Protein AF-A0A183ELP8-F1 (afdb_monomer_lite)

InterPro domains:
  IPR029063 S-adenosyl-L-methionine-dependent methyltransferase superfamily [G3DSA:3.40.50.150] (1-104)

Radius of gyration: 13.51 Å; chains: 1; bounding box: 37×36×34 Å

Secondary structure (DSSP, 8-state):
-HHHHHHHHHHHHHHHHH-HHHHHHHHHHHTT-EEEEE-SS--HHHHHTTT-SEEEEES--HHHHHHHHHHHHHTT--SEEE-SSS----SS-EEGGGTHHHHTS--

pLDDT: mean 72.74, std 17.65, range [31.89, 91.94]

Foldseek 3Di:
DLVPLLVVLVVVVVVCVPPPVNLVVLQVPAAAAEEEAADARHLVQVSNLVGHQAYEYELYDPSNQVSNVVVCVVVVRDRYHYYNDPPDPDPDYDYPVPVVVVVVVPD

Structure (mmCIF, N/CA/C/O backbone):
data_AF-A0A183ELP8-F1
#
_entry.id   AF-A0A183ELP8-F1
#
loop_
_atom_site.group_PDB
_atom_site.id
_atom_site.type_symbol
_atom_site.label_atom_id
_atom_site.label_alt_id
_atom_site.label_comp_id
_atom_site.label_asym_id
_atom_site.label_entity_id
_atom_site.label_seq_id
_atom_site.pdbx_PDB_ins_code
_atom_site.Cartn_x
_atom_site.Cartn_y
_atom_site.Cartn_z
_atom_site.occupancy
_atom_site.B_iso_or_equiv
_atom_site.auth_seq_id
_atom_site.auth_comp_id
_atom_site.auth_asym_id
_atom_site.auth_atom_id
_atom_site.pdbx_PDB_model_num
ATOM 1 N N . MET A 1 1 ? 23.780 -0.727 -4.697 1.00 44.59 1 MET A N 1
ATOM 2 C CA . MET A 1 1 ? 22.861 0.313 -4.171 1.00 44.59 1 MET A CA 1
ATOM 3 C C . MET A 1 1 ? 21.397 -0.140 -4.030 1.00 44.59 1 MET A C 1
ATOM 5 O O . MET A 1 1 ? 20.730 0.395 -3.161 1.00 44.59 1 MET A O 1
ATOM 9 N N . HIS A 1 2 ? 20.895 -1.140 -4.779 1.00 40.75 2 HIS A N 1
ATOM 10 C CA .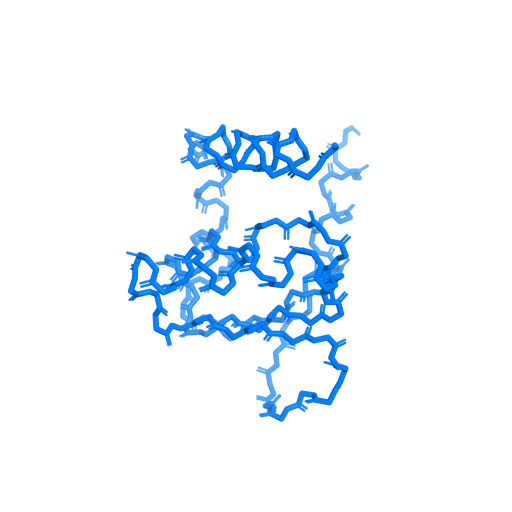 HIS A 1 2 ? 19.479 -1.584 -4.743 1.00 40.75 2 HIS A CA 1
ATOM 11 C C . HIS A 1 2 ? 18.950 -2.083 -3.381 1.00 40.75 2 HIS A C 1
ATOM 13 O O . HIS A 1 2 ? 17.824 -1.778 -2.994 1.00 40.75 2 HIS A O 1
ATOM 19 N N . ALA A 1 3 ? 19.757 -2.819 -2.614 1.00 46.78 3 ALA A N 1
ATOM 20 C CA . ALA A 1 3 ? 19.332 -3.356 -1.318 1.00 46.78 3 ALA A CA 1
ATOM 21 C C . ALA A 1 3 ? 19.323 -2.309 -0.186 1.00 46.78 3 ALA A C 1
ATOM 23 O O . ALA A 1 3 ? 18.746 -2.553 0.865 1.00 46.78 3 ALA A O 1
ATOM 24 N N . VAL A 1 4 ? 19.991 -1.164 -0.363 1.00 44.28 4 VAL A N 1
ATOM 25 C CA . VAL A 1 4 ? 20.140 -0.154 0.701 1.00 44.28 4 VAL A CA 1
ATOM 26 C C . VAL A 1 4 ? 18.981 0.841 0.665 1.00 44.28 4 VAL A C 1
ATOM 28 O O . VAL A 1 4 ? 18.378 1.097 1.702 1.00 44.28 4 VAL A O 1
ATOM 31 N N . CYS A 1 5 ? 18.601 1.326 -0.524 1.00 49.09 5 CYS A N 1
ATOM 32 C CA . CYS A 1 5 ? 17.445 2.216 -0.685 1.00 49.09 5 CYS A CA 1
ATOM 33 C C . CYS A 1 5 ? 16.124 1.515 -0.331 1.00 49.09 5 CYS A C 1
ATOM 35 O O . CYS A 1 5 ? 15.292 2.093 0.359 1.00 49.09 5 CYS A O 1
ATOM 37 N N . SER A 1 6 ? 15.962 0.247 -0.724 1.00 59.06 6 SER A N 1
ATOM 38 C CA . SER A 1 6 ? 14.800 -0.571 -0.345 1.00 59.06 6 SER A CA 1
ATOM 39 C C . SER A 1 6 ? 14.730 -0.812 1.162 1.00 59.06 6 SER A C 1
ATOM 41 O O . SER A 1 6 ? 13.674 -0.626 1.759 1.00 59.06 6 SER A O 1
ATOM 43 N N . ARG A 1 7 ? 15.854 -1.155 1.806 1.00 61.72 7 ARG A N 1
ATOM 44 C CA . ARG A 1 7 ? 15.913 -1.322 3.267 1.00 61.72 7 ARG A CA 1
ATOM 45 C C . ARG A 1 7 ? 15.612 -0.031 4.016 1.00 61.72 7 ARG A C 1
ATOM 47 O O . ARG A 1 7 ? 14.875 -0.091 4.987 1.00 61.72 7 ARG A O 1
ATOM 54 N N . SER A 1 8 ? 16.128 1.112 3.567 1.00 64.81 8 SER A N 1
ATOM 55 C CA . SER A 1 8 ? 15.824 2.409 4.185 1.00 64.81 8 SER A CA 1
ATOM 56 C C . SER A 1 8 ? 14.351 2.792 4.012 1.00 64.81 8 SER A C 1
ATOM 58 O O . SER A 1 8 ? 13.726 3.215 4.978 1.00 64.81 8 SER A O 1
ATOM 60 N N . ALA A 1 9 ? 13.760 2.563 2.834 1.00 66.31 9 ALA A N 1
ATOM 61 C CA . ALA A 1 9 ? 12.342 2.829 2.597 1.00 66.31 9 ALA A CA 1
ATOM 62 C C . ALA A 1 9 ? 11.421 1.916 3.427 1.00 66.31 9 ALA A C 1
ATOM 64 O O . ALA A 1 9 ? 10.443 2.389 3.999 1.00 66.31 9 ALA A O 1
ATOM 65 N N . ILE A 1 10 ? 11.747 0.623 3.533 1.00 69.38 10 ILE A N 1
ATOM 66 C CA . ILE A 1 10 ? 11.013 -0.330 4.381 1.00 69.38 10 ILE A CA 1
ATOM 67 C C . ILE A 1 10 ? 11.191 0.019 5.862 1.00 69.38 10 ILE A C 1
ATOM 69 O O . ILE A 1 10 ? 10.227 -0.021 6.616 1.00 69.38 10 ILE A O 1
ATOM 73 N N . TYR A 1 11 ? 12.402 0.393 6.280 1.00 71.00 11 TYR A N 1
ATOM 74 C CA . TYR A 1 11 ? 12.680 0.811 7.652 1.00 71.00 11 TYR A CA 1
ATOM 75 C C . TYR A 1 11 ? 11.868 2.056 8.031 1.00 71.00 11 TYR A C 1
ATOM 77 O O . TYR A 1 11 ? 11.165 2.030 9.035 1.00 71.00 11 TYR A O 1
ATOM 85 N N . HIS A 1 12 ? 11.867 3.094 7.187 1.00 70.44 12 HIS A N 1
ATOM 86 C CA . HIS A 1 12 ? 11.027 4.277 7.397 1.00 70.44 12 HIS A CA 1
ATOM 87 C C . HIS A 1 12 ? 9.532 3.934 7.397 1.00 70.44 12 HIS A C 1
ATOM 89 O O . HIS A 1 12 ? 8.767 4.527 8.152 1.00 70.44 12 HIS A O 1
ATOM 95 N N . LEU A 1 13 ? 9.094 2.976 6.573 1.00 74.69 13 LEU A N 1
ATOM 96 C CA . LEU A 1 13 ? 7.705 2.518 6.582 1.00 74.69 13 LEU A CA 1
ATOM 97 C C . LEU A 1 13 ? 7.345 1.824 7.899 1.00 74.69 13 LEU A C 1
ATOM 99 O O . LEU A 1 13 ? 6.261 2.066 8.421 1.00 74.69 13 LEU A O 1
ATOM 103 N N . ASN A 1 14 ? 8.242 1.003 8.448 1.00 74.19 14 ASN A N 1
ATOM 104 C CA . ASN A 1 14 ? 8.041 0.366 9.749 1.00 74.19 14 ASN A CA 1
ATOM 105 C C . ASN A 1 14 ? 7.981 1.409 10.874 1.00 74.19 14 ASN A C 1
ATOM 107 O O . ASN A 1 14 ? 7.060 1.363 11.682 1.00 74.19 14 ASN A O 1
ATOM 111 N N . GLU A 1 15 ? 8.883 2.394 10.874 1.00 78.50 15 GLU A N 1
ATOM 112 C CA . GLU A 1 15 ? 8.848 3.515 11.826 1.00 78.50 15 GLU A CA 1
ATOM 113 C C . GLU A 1 15 ? 7.514 4.274 11.760 1.00 78.50 15 GLU A C 1
ATOM 115 O O . GLU A 1 15 ? 6.867 4.514 12.778 1.00 78.50 15 GLU A O 1
ATOM 120 N N . LEU A 1 16 ? 7.055 4.604 10.548 1.00 75.25 16 LEU A N 1
ATOM 121 C CA . LEU A 1 16 ? 5.775 5.285 10.345 1.00 75.25 16 LEU A CA 1
ATOM 122 C C . LEU A 1 16 ? 4.575 4.410 10.726 1.00 75.25 16 LEU A C 1
ATOM 124 O O . LEU A 1 16 ? 3.544 4.941 11.133 1.00 75.25 16 LEU A O 1
ATOM 128 N N . ALA A 1 17 ? 4.675 3.088 10.578 1.00 70.88 17 ALA A N 1
ATOM 129 C CA . ALA A 1 17 ? 3.629 2.155 10.988 1.00 70.88 17 ALA A CA 1
ATOM 130 C C . ALA A 1 17 ? 3.504 2.054 12.517 1.00 70.88 17 ALA A C 1
ATOM 132 O O . ALA A 1 17 ? 2.415 1.769 13.021 1.00 70.88 17 ALA A O 1
ATOM 133 N N . GLU A 1 18 ? 4.589 2.311 13.249 1.00 80.50 18 GLU A N 1
ATOM 134 C CA . GLU A 1 18 ? 4.606 2.373 14.714 1.00 80.50 18 GLU A CA 1
ATOM 135 C C . GLU A 1 18 ? 4.162 3.746 15.258 1.00 80.50 18 GLU A C 1
ATOM 137 O O . GLU A 1 18 ? 3.713 3.844 16.407 1.00 80.50 18 GLU A O 1
ATOM 142 N N . ASP A 1 19 ? 4.197 4.798 14.430 1.00 84.31 19 ASP A N 1
ATOM 143 C CA . ASP A 1 19 ? 3.669 6.123 14.768 1.00 84.31 19 ASP A CA 1
ATOM 144 C C . ASP A 1 19 ? 2.131 6.105 14.862 1.00 84.31 19 ASP A C 1
ATOM 146 O O . ASP A 1 19 ? 1.386 6.212 13.880 1.00 84.31 19 ASP A O 1
ATOM 150 N N . ARG A 1 20 ? 1.639 6.030 16.104 1.00 85.19 20 ARG A N 1
ATOM 151 C CA . ARG A 1 20 ? 0.204 6.034 16.423 1.00 85.19 20 ARG A CA 1
ATOM 152 C C . ARG A 1 20 ? -0.517 7.305 15.976 1.00 85.19 20 ARG A C 1
ATOM 154 O O . ARG A 1 20 ? -1.692 7.221 15.618 1.00 85.19 20 ARG A O 1
ATOM 161 N N . GLN A 1 21 ? 0.133 8.471 16.016 1.00 85.00 21 GLN A N 1
ATOM 162 C CA . GLN A 1 21 ? -0.504 9.718 15.581 1.00 85.00 21 GLN A CA 1
ATOM 163 C C . GLN A 1 21 ? -0.695 9.709 14.068 1.00 85.00 21 GLN A C 1
ATOM 165 O O . GLN A 1 21 ? -1.757 10.094 13.570 1.00 85.00 21 GLN A O 1
ATOM 170 N N . PHE A 1 22 ? 0.311 9.226 13.341 1.00 79.81 22 PHE A N 1
ATOM 171 C CA . PHE A 1 22 ? 0.234 9.099 11.898 1.00 79.81 22 PHE A CA 1
ATOM 172 C C . PHE A 1 22 ? -0.802 8.051 11.470 1.00 79.81 22 PHE A C 1
ATOM 174 O O . PHE A 1 22 ? -1.666 8.357 10.647 1.00 79.81 22 PHE A O 1
ATOM 181 N N . ASP A 1 23 ? -0.815 6.866 12.086 1.00 84.50 23 ASP A N 1
ATOM 182 C CA . ASP A 1 23 ? -1.828 5.830 11.830 1.00 84.50 23 ASP A CA 1
ATOM 183 C C . ASP A 1 23 ? -3.258 6.342 12.095 1.00 84.50 23 ASP A C 1
ATOM 185 O O . ASP A 1 23 ? -4.154 6.160 11.263 1.00 84.50 23 ASP A O 1
ATOM 189 N N . GLN A 1 24 ? -3.472 7.069 13.199 1.00 87.94 24 GLN A N 1
ATOM 190 C CA . GLN A 1 24 ? -4.772 7.665 13.517 1.00 87.94 24 GLN A CA 1
ATOM 191 C C . GLN A 1 24 ? -5.184 8.735 12.497 1.00 87.94 24 GLN A C 1
ATOM 193 O O . GLN A 1 24 ? -6.352 8.781 12.093 1.00 87.94 24 GLN A O 1
ATOM 198 N N . PHE A 1 25 ? -4.243 9.564 12.040 1.00 85.81 25 PHE A N 1
ATOM 199 C CA . PHE A 1 25 ? -4.483 10.530 10.970 1.00 85.81 25 PHE A CA 1
ATOM 200 C C . PHE A 1 25 ? -4.905 9.831 9.670 1.00 85.81 25 PHE A C 1
ATOM 202 O O . PHE A 1 25 ? -5.916 10.212 9.069 1.00 85.81 25 PHE A O 1
ATOM 209 N N . LEU A 1 26 ? -4.184 8.779 9.261 1.00 86.19 26 LEU A N 1
ATOM 210 C CA . LEU A 1 26 ? -4.513 8.012 8.060 1.00 86.19 26 LEU A CA 1
ATOM 211 C C . LEU A 1 26 ? -5.914 7.399 8.165 1.00 86.19 26 LEU A C 1
ATOM 213 O O . LEU A 1 26 ? -6.737 7.549 7.255 1.00 86.19 26 LEU A O 1
ATOM 217 N N . LYS A 1 27 ? -6.222 6.783 9.309 1.00 90.12 27 LYS A N 1
ATOM 218 C CA . LYS A 1 27 ? -7.540 6.212 9.588 1.00 90.12 27 LYS A CA 1
ATOM 219 C C . LYS A 1 27 ? -8.640 7.257 9.442 1.00 90.12 27 LYS A C 1
ATOM 221 O O . LYS A 1 27 ? -9.578 7.060 8.673 1.00 90.12 27 LYS A O 1
ATOM 226 N N . GLN A 1 28 ? -8.529 8.389 10.130 1.00 90.81 28 GLN A N 1
ATOM 227 C CA . GLN A 1 28 ? -9.566 9.426 10.110 1.00 90.81 28 GLN A CA 1
ATOM 228 C C . GLN A 1 28 ? -9.781 10.022 8.716 1.00 90.81 28 GLN A C 1
ATOM 230 O O . GLN A 1 28 ? -10.912 10.324 8.335 1.00 90.81 28 GLN A O 1
ATOM 235 N N . LYS A 1 29 ? -8.707 10.215 7.946 1.00 84.81 29 LYS A N 1
ATOM 236 C CA . LYS A 1 29 ? -8.794 10.921 6.665 1.00 84.81 29 LYS A CA 1
ATOM 237 C C . LYS A 1 29 ? -9.202 10.031 5.503 1.00 84.81 29 LYS A C 1
ATOM 239 O O . LYS A 1 29 ? -9.877 10.542 4.604 1.00 84.81 29 LYS A O 1
ATOM 244 N N . PHE A 1 30 ? -8.836 8.751 5.516 1.00 86.31 30 PHE A N 1
ATOM 245 C CA . PHE A 1 30 ? -8.923 7.892 4.333 1.00 86.31 30 PHE A CA 1
ATOM 246 C C . PHE A 1 30 ? -9.807 6.656 4.492 1.00 86.31 30 PHE A C 1
ATOM 248 O O . PHE A 1 30 ? -10.006 5.953 3.503 1.00 86.31 30 PHE A O 1
ATOM 255 N N . THR A 1 31 ? -10.389 6.411 5.675 1.00 91.94 31 THR A N 1
ATOM 256 C CA . THR A 1 31 ? -11.326 5.288 5.865 1.00 91.94 31 THR A CA 1
ATOM 257 C C . THR A 1 31 ? -12.431 5.299 4.808 1.00 91.94 31 THR A C 1
ATOM 259 O O . THR A 1 31 ? -13.138 6.295 4.649 1.00 91.94 31 THR A O 1
ATOM 262 N N . GLY A 1 32 ? -12.559 4.191 4.072 1.00 87.06 32 GLY A N 1
ATOM 263 C CA . GLY A 1 32 ? -13.588 3.994 3.045 1.00 87.06 32 GLY A CA 1
ATOM 264 C C . GLY A 1 32 ? -13.393 4.813 1.765 1.00 87.06 32 GLY A C 1
ATOM 265 O O . GLY A 1 32 ? -14.229 4.740 0.865 1.00 87.06 32 GLY A O 1
ATOM 266 N N . LYS A 1 33 ? -12.298 5.575 1.652 1.00 87.00 33 LYS A N 1
ATOM 267 C CA . LYS A 1 33 ? -12.036 6.429 0.493 1.00 87.00 33 LYS A CA 1
ATOM 268 C C . LYS A 1 33 ? -11.177 5.741 -0.547 1.00 87.00 33 LYS A C 1
ATOM 270 O O . LYS A 1 33 ? -10.340 4.891 -0.262 1.00 87.00 33 LYS A O 1
ATOM 275 N N . SER A 1 34 ? -11.393 6.184 -1.765 1.00 86.75 34 SER A N 1
ATOM 276 C CA . SER A 1 34 ? -10.617 5.873 -2.942 1.00 86.75 34 SER A CA 1
ATOM 277 C C . SER A 1 34 ? -9.516 6.944 -3.060 1.00 86.75 34 SER A C 1
ATOM 279 O O . SER A 1 34 ? -9.815 8.135 -3.129 1.00 86.75 34 SER A O 1
ATOM 281 N N . VAL A 1 35 ? -8.242 6.546 -2.996 1.00 84.06 35 VAL A N 1
ATOM 282 C CA . VAL A 1 35 ? -7.078 7.447 -2.920 1.00 84.06 35 VAL A CA 1
ATOM 283 C C . VAL A 1 35 ? -6.120 7.273 -4.106 1.00 84.06 35 VAL A C 1
ATOM 285 O O . VAL A 1 35 ? -5.901 6.143 -4.540 1.00 84.06 35 VAL A O 1
ATOM 288 N N . ILE A 1 36 ? -5.558 8.377 -4.618 1.00 83.25 36 ILE A N 1
ATOM 289 C CA . ILE A 1 36 ? -4.453 8.372 -5.597 1.00 83.25 36 ILE A CA 1
ATOM 290 C C . ILE A 1 36 ? -3.197 8.944 -4.933 1.00 83.25 36 ILE A C 1
ATOM 292 O O . ILE A 1 36 ? -3.176 10.103 -4.499 1.00 83.25 36 ILE A O 1
ATOM 296 N N . CYS A 1 37 ? -2.155 8.124 -4.871 1.00 80.94 37 CYS A N 1
ATOM 297 C CA . CYS A 1 37 ? -0.803 8.452 -4.450 1.00 80.94 37 CYS A CA 1
ATOM 298 C C . CYS A 1 37 ? 0.024 8.786 -5.690 1.00 80.94 37 CYS A C 1
ATOM 300 O O . CYS A 1 37 ? 0.265 7.930 -6.533 1.00 80.94 37 CYS A O 1
ATOM 302 N N . ILE A 1 38 ? 0.471 10.032 -5.792 1.00 79.19 38 ILE A N 1
ATOM 303 C CA . ILE A 1 38 ? 1.416 10.442 -6.831 1.00 79.19 38 ILE A CA 1
ATOM 304 C C . ILE A 1 38 ? 2.794 10.361 -6.195 1.00 79.19 38 ILE A C 1
ATOM 306 O O . ILE A 1 38 ? 3.126 11.237 -5.394 1.00 79.19 38 ILE A O 1
ATOM 310 N N . ASP A 1 39 ? 3.536 9.297 -6.487 1.00 68.81 39 ASP A N 1
ATOM 311 C CA . ASP A 1 39 ? 4.721 8.941 -5.712 1.00 68.81 39 ASP A CA 1
ATOM 312 C C . ASP A 1 39 ? 5.900 8.516 -6.599 1.00 68.81 39 ASP A C 1
ATOM 314 O O . ASP A 1 39 ? 5.759 7.650 -7.457 1.00 68.81 39 ASP A O 1
ATOM 318 N N . ASP A 1 40 ? 7.066 9.118 -6.356 1.00 61.75 40 ASP A N 1
ATOM 319 C CA . ASP A 1 40 ? 8.341 8.891 -7.060 1.00 61.75 40 ASP A CA 1
ATOM 320 C C . ASP A 1 40 ? 9.375 8.214 -6.133 1.00 61.75 40 ASP A C 1
ATOM 322 O O . ASP A 1 40 ? 10.568 8.505 -6.147 1.00 61.75 40 ASP A O 1
ATOM 326 N N . GLY A 1 41 ? 8.923 7.326 -5.244 1.00 61.50 41 GLY A N 1
ATOM 327 C CA . GLY A 1 41 ? 9.832 6.496 -4.438 1.00 61.50 41 GLY A CA 1
ATOM 328 C C . GLY A 1 41 ? 9.534 6.417 -2.946 1.00 61.50 41 GLY A C 1
ATOM 329 O O . GLY A 1 41 ? 10.377 5.959 -2.176 1.00 61.50 41 GLY A O 1
ATOM 330 N N . SER A 1 42 ? 8.350 6.830 -2.508 1.00 68.38 42 SER A N 1
ATOM 331 C CA . SER A 1 42 ? 7.827 6.505 -1.188 1.00 68.38 42 SER A CA 1
ATOM 332 C C . SER A 1 42 ? 6.913 5.273 -1.247 1.00 68.38 42 SER A C 1
ATOM 334 O O . SER A 1 42 ? 6.277 4.953 -2.251 1.00 68.38 42 SER A O 1
ATOM 336 N N . LEU A 1 43 ? 6.875 4.546 -0.132 1.00 74.75 43 LEU A N 1
ATOM 337 C CA . LEU A 1 43 ? 6.023 3.374 0.068 1.00 74.75 43 LEU A CA 1
ATOM 338 C C . LEU A 1 43 ? 4.762 3.714 0.883 1.00 74.75 43 LEU A C 1
ATOM 340 O O . LEU A 1 43 ? 4.008 2.824 1.272 1.00 74.75 43 LEU A O 1
ATOM 344 N N . ILE A 1 44 ? 4.496 5.001 1.136 1.00 76.94 44 ILE A N 1
ATOM 345 C CA . ILE A 1 44 ? 3.410 5.459 2.018 1.00 76.94 44 ILE A CA 1
ATOM 346 C C . ILE A 1 44 ? 2.020 5.068 1.501 1.00 76.94 44 ILE A C 1
ATOM 348 O O . ILE A 1 44 ? 1.089 4.875 2.284 1.00 76.94 44 ILE A O 1
ATOM 352 N N . GLY A 1 45 ? 1.892 4.872 0.184 1.00 81.31 45 GLY A N 1
ATOM 353 C CA . GLY A 1 45 ? 0.682 4.341 -0.437 1.00 81.31 45 GLY A CA 1
ATOM 354 C C . GLY A 1 45 ? 0.273 2.972 0.113 1.00 81.31 45 GLY A C 1
ATOM 355 O O . GLY A 1 45 ? -0.917 2.694 0.237 1.00 81.31 45 GLY A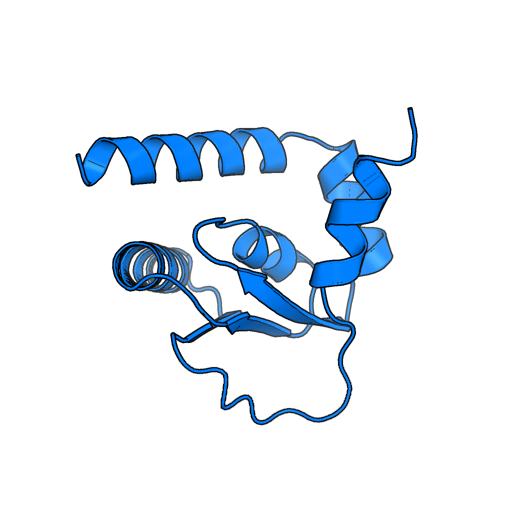 O 1
ATOM 356 N N . LEU A 1 46 ? 1.233 2.147 0.535 1.00 86.31 46 LEU A N 1
ATOM 357 C CA . LEU A 1 46 ? 0.956 0.836 1.123 1.00 86.31 46 LEU A CA 1
ATOM 358 C C . LEU A 1 46 ? 0.327 0.945 2.515 1.00 86.31 46 LEU A C 1
ATOM 360 O O . LEU A 1 46 ? -0.527 0.136 2.865 1.00 86.31 46 LEU A O 1
ATOM 364 N N . MET A 1 47 ? 0.671 1.974 3.291 1.00 85.69 47 MET A N 1
ATOM 365 C CA . MET A 1 47 ? 0.087 2.182 4.622 1.00 85.69 47 MET A CA 1
ATOM 366 C C . MET A 1 47 ? -1.401 2.539 4.550 1.00 85.69 47 MET A C 1
ATOM 368 O O . MET A 1 47 ? -2.193 2.164 5.416 1.00 85.69 47 MET A O 1
ATOM 372 N N . LEU A 1 48 ? -1.805 3.232 3.484 1.00 87.31 48 LEU A N 1
ATOM 373 C CA . LEU A 1 48 ? -3.200 3.596 3.247 1.00 87.31 48 LEU A CA 1
ATOM 374 C C . LEU A 1 48 ? -4.088 2.387 2.969 1.00 87.31 48 LEU A C 1
ATOM 376 O O . LEU A 1 48 ? -5.289 2.465 3.224 1.00 87.31 48 LEU A O 1
ATOM 380 N N . ALA A 1 49 ? -3.517 1.269 2.513 1.00 89.25 49 ALA A N 1
ATOM 381 C CA . ALA A 1 49 ? -4.248 0.039 2.222 1.00 89.25 49 ALA A CA 1
ATOM 382 C C . ALA A 1 49 ? -5.068 -0.467 3.420 1.00 89.25 49 ALA A C 1
ATOM 384 O O . ALA A 1 49 ? -6.117 -1.077 3.237 1.00 89.25 49 ALA A O 1
ATOM 385 N N . LYS A 1 50 ? -4.628 -0.170 4.650 1.00 89.94 50 LYS A N 1
ATOM 386 C CA . LYS A 1 50 ? -5.315 -0.554 5.892 1.00 89.94 50 LYS A CA 1
ATOM 387 C C . LYS A 1 50 ? -6.681 0.120 6.072 1.00 89.94 50 LYS A C 1
ATOM 389 O O . LYS A 1 50 ? -7.543 -0.425 6.756 1.00 89.94 50 LYS A O 1
ATOM 394 N N . TYR A 1 51 ? -6.879 1.304 5.491 1.00 91.88 51 TYR A N 1
ATOM 395 C CA . TYR A 1 51 ? -8.057 2.145 5.739 1.00 91.88 51 TYR A CA 1
ATOM 396 C C . TYR A 1 51 ? -8.813 2.523 4.463 1.00 91.88 51 TYR A C 1
ATOM 398 O O . TYR A 1 51 ? -10.041 2.629 4.469 1.00 91.88 51 TYR A O 1
ATOM 406 N N . ALA A 1 52 ? -8.095 2.732 3.364 1.00 89.50 52 ALA A N 1
ATOM 407 C CA . ALA A 1 52 ? -8.669 3.109 2.086 1.00 89.50 52 ALA A CA 1
ATOM 408 C C . ALA A 1 52 ? -9.466 1.954 1.463 1.00 89.50 52 ALA A C 1
ATOM 410 O O . ALA A 1 52 ? -9.111 0.781 1.571 1.00 89.50 52 ALA A O 1
ATOM 411 N N . LYS A 1 53 ? -10.530 2.302 0.738 1.00 89.50 53 LYS A N 1
ATOM 412 C CA . LYS A 1 53 ? -11.280 1.354 -0.093 1.00 89.50 53 LYS A CA 1
ATOM 413 C C . LYS A 1 53 ? -10.396 0.814 -1.214 1.00 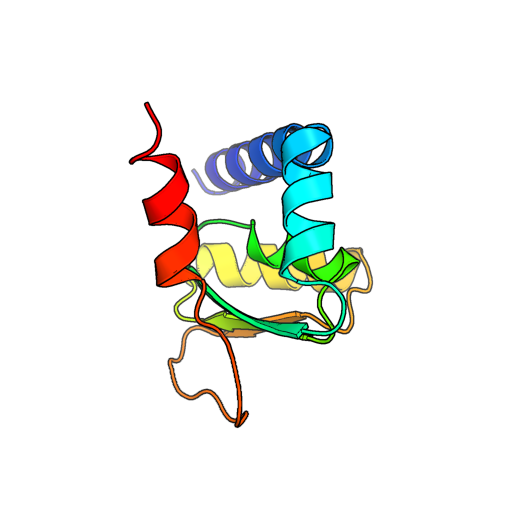89.50 53 LYS A C 1
ATOM 415 O O . LYS A 1 53 ? -10.397 -0.382 -1.470 1.00 89.50 53 LYS A O 1
ATOM 420 N N . VAL A 1 54 ? -9.656 1.707 -1.869 1.00 90.00 54 VAL A N 1
ATOM 421 C CA . VAL A 1 54 ? -8.687 1.400 -2.925 1.00 90.00 54 VAL A CA 1
ATOM 422 C C . VAL A 1 54 ? -7.590 2.462 -2.896 1.00 90.00 54 VAL A C 1
ATOM 424 O O . VAL A 1 54 ? -7.884 3.638 -2.673 1.00 90.00 54 VAL A O 1
ATOM 427 N N . VAL A 1 55 ? -6.358 2.082 -3.210 1.00 88.50 55 VAL A N 1
ATOM 428 C CA . VAL A 1 55 ? -5.206 2.968 -3.393 1.00 88.50 55 VAL A CA 1
ATOM 429 C C . VAL A 1 55 ? -4.611 2.734 -4.777 1.00 88.50 55 VAL A C 1
ATOM 431 O O . VAL A 1 55 ? -4.362 1.597 -5.161 1.00 88.50 55 VAL A O 1
ATOM 434 N N . GLU A 1 56 ? -4.363 3.807 -5.512 1.00 88.19 56 GLU A N 1
ATOM 435 C CA . GLU A 1 56 ? -3.598 3.777 -6.760 1.00 88.19 56 GLU A CA 1
ATOM 436 C C . GLU A 1 56 ? -2.314 4.567 -6.562 1.00 88.19 56 GLU A C 1
ATOM 438 O O . GLU A 1 56 ? -2.366 5.730 -6.173 1.00 88.19 56 GLU A O 1
ATOM 443 N N . ILE A 1 57 ? -1.169 3.937 -6.791 1.00 87.31 57 ILE A N 1
ATOM 444 C CA . ILE A 1 57 ? 0.150 4.554 -6.715 1.00 87.31 57 ILE A CA 1
ATOM 445 C C . ILE A 1 57 ? 0.652 4.719 -8.143 1.00 87.31 57 ILE A C 1
ATOM 447 O O . ILE A 1 57 ? 0.888 3.737 -8.841 1.00 87.31 57 ILE A O 1
ATOM 451 N N . ILE A 1 58 ? 0.779 5.962 -8.584 1.00 85.06 58 ILE A N 1
ATOM 452 C CA . ILE A 1 58 ? 1.102 6.307 -9.968 1.00 85.06 58 ILE A CA 1
ATOM 453 C C . ILE A 1 58 ? 2.419 7.072 -10.039 1.00 85.06 58 ILE A C 1
ATOM 455 O O . ILE A 1 58 ? 2.829 7.696 -9.056 1.00 85.06 58 ILE A O 1
ATOM 459 N N . ARG A 1 59 ? 3.031 7.079 -11.230 1.00 80.12 59 ARG A N 1
ATOM 460 C CA . ARG A 1 59 ? 4.358 7.661 -11.506 1.00 80.12 59 ARG A CA 1
ATOM 461 C C . ARG A 1 59 ? 5.495 7.020 -10.720 1.00 80.12 59 ARG A C 1
ATOM 463 O O . ARG A 1 59 ? 6.516 7.659 -10.469 1.00 80.12 59 ARG A O 1
ATOM 470 N N . MET A 1 60 ? 5.328 5.760 -10.348 1.00 79.44 60 MET A N 1
ATOM 471 C CA . MET A 1 60 ? 6.374 5.062 -9.630 1.00 79.44 60 MET A CA 1
ATOM 472 C C . MET A 1 60 ? 7.611 4.887 -10.500 1.00 79.44 60 MET A C 1
ATOM 474 O O . MET A 1 60 ? 7.531 4.402 -11.629 1.00 79.44 60 MET A O 1
ATOM 478 N N . ASN A 1 61 ? 8.770 5.199 -9.927 1.00 81.69 61 ASN A N 1
ATOM 479 C CA . ASN A 1 61 ? 10.046 4.782 -10.483 1.00 81.69 61 ASN A CA 1
ATOM 480 C C . ASN A 1 61 ? 10.064 3.242 -10.655 1.00 81.69 61 ASN A C 1
ATOM 482 O O . ASN A 1 61 ? 9.654 2.540 -9.721 1.00 81.69 61 ASN A O 1
ATOM 486 N N . PRO A 1 62 ? 10.575 2.698 -11.781 1.00 82.19 62 PRO A N 1
ATOM 487 C CA . PRO A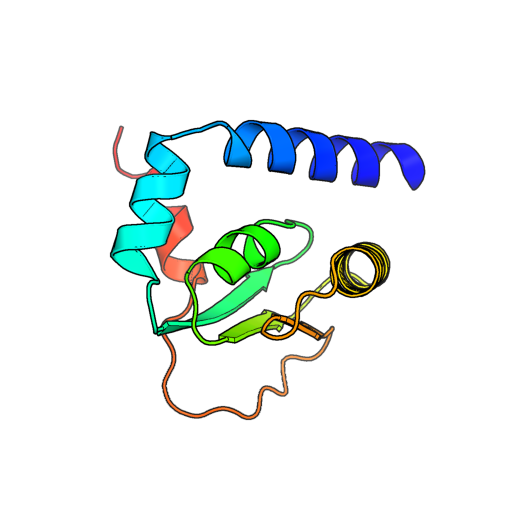 1 62 ? 10.605 1.256 -12.049 1.00 82.19 62 PRO A CA 1
ATOM 488 C C . PRO A 1 62 ? 11.163 0.411 -10.896 1.00 82.19 62 PRO A C 1
ATOM 490 O O . PRO A 1 62 ? 10.619 -0.641 -10.571 1.00 82.19 62 PRO A O 1
ATOM 493 N N . HIS A 1 63 ? 12.207 0.896 -10.219 1.00 79.44 63 HIS A N 1
ATOM 494 C CA . HIS A 1 63 ? 12.821 0.185 -9.099 1.00 79.44 63 HIS A CA 1
ATOM 495 C C . HIS A 1 63 ? 11.892 0.086 -7.887 1.00 79.44 63 HIS A C 1
ATOM 497 O O . HIS A 1 63 ? 11.839 -0.946 -7.221 1.00 79.44 63 HIS A O 1
ATOM 503 N N . PHE A 1 64 ? 11.143 1.149 -7.593 1.00 78.88 64 PHE A N 1
ATOM 504 C CA . PHE A 1 64 ? 10.174 1.141 -6.499 1.00 78.88 64 PHE A CA 1
ATOM 505 C C . PHE A 1 64 ? 8.909 0.379 -6.867 1.00 78.88 64 PHE A C 1
ATOM 507 O O . PHE A 1 64 ? 8.303 -0.229 -5.982 1.00 78.88 64 PHE A O 1
ATOM 514 N N . LEU A 1 65 ? 8.534 0.376 -8.150 1.00 85.06 65 LEU A N 1
ATOM 515 C CA . LEU A 1 65 ? 7.414 -0.408 -8.655 1.00 85.06 65 LEU A CA 1
ATOM 516 C C . LEU A 1 65 ? 7.620 -1.895 -8.365 1.00 85.06 65 LEU A C 1
ATOM 518 O O . LEU A 1 65 ? 6.746 -2.509 -7.760 1.00 85.06 65 LEU A O 1
ATOM 522 N N . GLU A 1 66 ? 8.784 -2.455 -8.699 1.00 84.31 66 GLU A N 1
ATOM 523 C CA . GLU A 1 66 ? 9.097 -3.862 -8.410 1.00 84.31 66 GLU A CA 1
ATOM 524 C C . GLU A 1 66 ? 9.008 -4.184 -6.912 1.00 84.31 66 GLU A C 1
ATOM 526 O O . GLU A 1 66 ? 8.376 -5.167 -6.521 1.00 84.31 66 GLU A O 1
ATOM 531 N N . ILE A 1 67 ? 9.578 -3.327 -6.058 1.00 83.88 67 ILE A N 1
ATOM 532 C CA . ILE A 1 67 ? 9.526 -3.495 -4.597 1.00 83.88 67 ILE A CA 1
ATOM 533 C C . ILE A 1 67 ? 8.077 -3.457 -4.098 1.00 83.88 67 ILE A C 1
ATOM 535 O O . ILE A 1 67 ? 7.677 -4.280 -3.275 1.00 83.88 67 ILE A O 1
ATOM 539 N N . THR A 1 68 ? 7.280 -2.520 -4.607 1.00 84.00 68 THR A N 1
ATOM 540 C CA . THR A 1 68 ? 5.883 -2.329 -4.200 1.00 84.00 68 THR A CA 1
ATOM 541 C C . THR A 1 68 ? 5.017 -3.498 -4.640 1.00 84.00 68 THR A C 1
ATOM 543 O O . THR A 1 68 ? 4.271 -4.034 -3.826 1.00 84.00 68 THR A O 1
ATOM 546 N N . LEU A 1 69 ? 5.159 -3.959 -5.884 1.00 86.38 69 LEU A N 1
ATOM 547 C CA . LEU A 1 69 ? 4.459 -5.144 -6.382 1.00 86.38 69 LEU A CA 1
ATOM 548 C C . LEU A 1 69 ? 4.862 -6.404 -5.606 1.00 86.38 69 LEU A C 1
ATOM 550 O O . LEU A 1 69 ? 3.997 -7.205 -5.240 1.00 86.38 69 LEU A O 1
ATOM 554 N N . GLY A 1 70 ? 6.151 -6.557 -5.289 1.00 86.06 70 GLY A N 1
ATOM 555 C CA . GLY A 1 70 ? 6.647 -7.641 -4.444 1.00 86.06 70 GLY A CA 1
ATOM 556 C C . GLY A 1 70 ? 6.037 -7.609 -3.042 1.00 86.06 70 GLY A C 1
ATOM 557 O O . GLY A 1 70 ? 5.575 -8.637 -2.543 1.00 86.06 70 GLY A O 1
ATOM 558 N N . TYR A 1 71 ? 5.960 -6.428 -2.425 1.00 84.44 71 TYR A N 1
ATOM 559 C CA . TYR A 1 71 ? 5.350 -6.247 -1.108 1.00 84.44 71 TYR A CA 1
ATOM 560 C C . TYR A 1 71 ? 3.842 -6.528 -1.124 1.00 84.44 71 TYR A C 1
ATOM 562 O O . TYR A 1 71 ? 3.351 -7.246 -0.254 1.00 84.44 71 TYR A O 1
ATOM 570 N N . ILE A 1 72 ? 3.116 -6.013 -2.124 1.00 88.19 72 ILE A N 1
ATOM 571 C CA . ILE A 1 72 ? 1.680 -6.261 -2.330 1.00 88.19 72 ILE A CA 1
ATOM 572 C C . ILE A 1 72 ? 1.410 -7.761 -2.430 1.00 88.19 72 ILE A C 1
ATOM 574 O O . ILE A 1 72 ? 0.540 -8.279 -1.730 1.00 88.19 72 ILE A O 1
ATOM 578 N N . THR A 1 73 ? 2.191 -8.456 -3.259 1.00 86.25 73 THR A N 1
ATOM 579 C CA . THR A 1 73 ? 2.047 -9.898 -3.490 1.00 86.25 73 THR A CA 1
ATOM 580 C C . THR A 1 73 ? 2.348 -10.690 -2.221 1.00 86.25 73 THR A C 1
ATOM 582 O O . THR A 1 73 ? 1.547 -11.528 -1.815 1.00 86.25 73 THR A O 1
ATOM 585 N N . THR A 1 74 ? 3.462 -10.383 -1.549 1.00 86.50 74 THR A N 1
ATOM 586 C CA . THR A 1 74 ? 3.900 -11.085 -0.329 1.00 86.50 74 THR A CA 1
ATOM 587 C C . THR A 1 74 ? 2.903 -10.925 0.819 1.00 86.50 74 THR A C 1
ATOM 589 O O . THR A 1 74 ? 2.678 -11.865 1.575 1.00 86.50 74 THR A O 1
ATOM 592 N N . ASN A 1 75 ? 2.275 -9.752 0.939 1.00 83.56 75 ASN A N 1
ATOM 593 C CA . ASN A 1 75 ? 1.324 -9.442 2.009 1.00 83.56 75 ASN A CA 1
ATOM 594 C C . ASN A 1 75 ? -0.146 -9.622 1.589 1.00 83.56 75 ASN A C 1
ATOM 596 O O . ASN A 1 75 ? -1.045 -9.236 2.335 1.00 83.56 75 ASN A O 1
ATOM 600 N N . ALA A 1 76 ? -0.404 -10.183 0.401 1.00 89.81 76 ALA A N 1
ATOM 601 C CA . ALA A 1 76 ? -1.741 -10.399 -0.155 1.00 89.81 76 ALA A CA 1
ATOM 602 C C . ALA A 1 76 ? -2.652 -9.151 -0.109 1.00 89.81 76 ALA A C 1
ATOM 604 O O . ALA A 1 76 ? -3.854 -9.247 0.162 1.00 89.81 76 ALA A O 1
ATOM 605 N N . ILE A 1 77 ? -2.089 -7.972 -0.383 1.00 89.75 77 ILE A N 1
ATOM 606 C CA . ILE A 1 77 ? -2.820 -6.701 -0.370 1.00 89.75 77 ILE A CA 1
ATOM 607 C C . ILE A 1 77 ? -3.656 -6.602 -1.651 1.00 89.75 77 ILE A C 1
ATOM 609 O O . ILE A 1 77 ? -3.124 -6.623 -2.753 1.00 89.75 77 ILE A O 1
ATOM 613 N N . ARG A 1 78 ? -4.984 -6.504 -1.526 1.00 90.12 78 ARG A N 1
ATOM 614 C CA . ARG A 1 78 ? -5.908 -6.592 -2.681 1.00 90.12 78 ARG A CA 1
ATOM 615 C C . ARG A 1 78 ? -6.440 -5.255 -3.179 1.00 90.12 78 ARG A C 1
ATOM 617 O O . ARG A 1 78 ? -7.052 -5.192 -4.237 1.00 90.12 78 ARG A O 1
ATOM 624 N N . ASN A 1 79 ? -6.271 -4.201 -2.393 1.00 90.19 79 ASN A N 1
ATOM 625 C CA . ASN A 1 79 ? -6.848 -2.886 -2.647 1.00 90.19 79 ASN A CA 1
ATOM 626 C C . ASN A 1 79 ? -5.796 -1.842 -3.042 1.00 90.19 79 ASN A C 1
ATOM 628 O O . ASN A 1 79 ? -6.088 -0.653 -2.962 1.00 90.19 79 ASN A O 1
ATOM 632 N N . VAL A 1 80 ? -4.597 -2.260 -3.457 1.00 89.06 80 VAL A N 1
ATOM 633 C CA . VAL A 1 80 ? -3.532 -1.366 -3.927 1.00 89.06 80 VAL A CA 1
ATOM 634 C C . VAL A 1 80 ? -3.141 -1.736 -5.351 1.00 89.06 80 VAL A C 1
ATOM 636 O O . VAL A 1 80 ? -2.888 -2.902 -5.641 1.00 89.06 80 VAL A O 1
ATOM 639 N N . TYR A 1 81 ? -3.046 -0.728 -6.209 1.00 88.69 81 TYR A N 1
ATOM 640 C CA . TYR A 1 81 ? -2.582 -0.837 -7.587 1.00 88.69 81 TYR A CA 1
ATOM 641 C C . TYR A 1 81 ? -1.403 0.111 -7.784 1.00 88.69 81 TYR A C 1
ATOM 643 O O . TYR A 1 81 ? -1.419 1.218 -7.253 1.00 88.69 81 TYR A O 1
ATOM 651 N N . ALA A 1 82 ? -0.381 -0.319 -8.519 1.00 87.25 82 ALA A N 1
ATOM 652 C CA . ALA A 1 82 ? 0.838 0.451 -8.735 1.00 87.25 82 ALA A CA 1
ATOM 653 C C . ALA A 1 82 ? 1.187 0.496 -10.230 1.00 87.25 82 ALA A C 1
ATOM 655 O O . ALA A 1 82 ? 1.197 -0.548 -10.883 1.00 87.25 82 ALA A O 1
ATOM 656 N N . SER A 1 83 ? 1.473 1.684 -10.768 1.00 84.25 83 SER A N 1
ATOM 657 C CA . SER A 1 83 ? 1.814 1.890 -12.181 1.00 84.25 83 SER A CA 1
ATOM 658 C C . SER A 1 83 ? 2.859 2.993 -12.385 1.00 84.25 83 SER A C 1
ATOM 660 O O . SER A 1 83 ? 3.019 3.908 -11.573 1.00 84.25 83 SER A O 1
ATOM 662 N N . GLN A 1 84 ? 3.570 2.915 -13.513 1.00 82.12 84 GLN A N 1
ATOM 663 C CA . GLN A 1 84 ? 4.438 4.002 -13.991 1.00 82.12 84 GLN A CA 1
ATOM 664 C C . GLN A 1 84 ? 3.618 5.092 -14.692 1.00 82.12 84 GLN A C 1
ATOM 666 O O . GLN A 1 84 ? 3.947 6.272 -14.608 1.00 82.12 84 GLN A O 1
ATOM 671 N N . ASP A 1 85 ? 2.527 4.693 -15.345 1.00 75.62 85 ASP A N 1
ATOM 672 C CA . ASP A 1 85 ? 1.730 5.576 -16.187 1.00 75.62 85 ASP A CA 1
ATOM 673 C C . ASP A 1 85 ? 0.735 6.423 -15.390 1.00 75.62 85 ASP A C 1
ATOM 675 O O . ASP A 1 85 ? 0.130 5.970 -14.415 1.00 75.62 85 ASP A O 1
ATOM 679 N N . GLU A 1 86 ? 0.514 7.644 -15.883 1.00 64.50 86 GLU A N 1
ATOM 680 C CA . GLU A 1 86 ? -0.557 8.549 -15.452 1.00 64.50 86 GLU A CA 1
ATOM 681 C C . GLU A 1 86 ? -1.915 8.216 -16.109 1.00 64.50 86 GLU A C 1
ATOM 683 O O . GLU A 1 86 ? -2.874 8.969 -15.980 1.00 64.50 86 GLU A O 1
ATOM 688 N N . ASN A 1 87 ? -2.034 7.094 -16.822 1.00 56.50 87 ASN A N 1
ATOM 689 C CA . ASN A 1 87 ? -3.315 6.653 -17.374 1.00 56.50 87 ASN A CA 1
ATOM 690 C C . ASN A 1 87 ? -4.123 5.923 -16.293 1.00 56.50 87 ASN A C 1
ATOM 692 O O . ASN A 1 87 ? -4.168 4.696 -16.243 1.00 56.50 87 ASN A O 1
ATOM 696 N N . TYR A 1 88 ? -4.741 6.692 -15.400 1.00 55.94 88 TYR A N 1
ATOM 697 C CA . TYR A 1 88 ? -5.649 6.186 -14.370 1.00 55.94 88 TYR A CA 1
ATOM 698 C C . TYR A 1 88 ? -7.094 6.175 -14.877 1.00 55.94 88 TYR A C 1
ATOM 700 O O . TYR A 1 88 ? -7.608 7.168 -15.390 1.00 55.94 88 TYR A O 1
ATOM 708 N N . ALA A 1 89 ? -7.770 5.042 -14.688 1.00 49.12 89 ALA A N 1
ATOM 709 C CA . ALA A 1 89 ? -9.182 4.863 -14.988 1.00 49.12 89 ALA A CA 1
ATOM 710 C C . ALA A 1 89 ? -9.958 4.654 -13.685 1.00 49.12 89 ALA A C 1
ATOM 712 O O . ALA A 1 89 ? -10.313 3.524 -13.394 1.00 49.12 89 ALA A O 1
ATOM 713 N N . ILE A 1 90 ? -10.222 5.707 -12.900 1.00 47.22 90 ILE A N 1
ATOM 714 C CA . ILE A 1 90 ? -11.311 5.730 -11.904 1.00 47.22 90 ILE A CA 1
ATOM 715 C C . ILE A 1 90 ? -11.741 7.182 -11.622 1.00 47.22 90 ILE A C 1
ATOM 717 O O . ILE A 1 90 ? -10.940 8.045 -11.270 1.00 47.22 90 ILE A O 1
ATOM 721 N N . CYS A 1 91 ? -13.048 7.409 -11.770 1.00 39.06 91 CYS A N 1
ATOM 722 C CA . CYS A 1 91 ? -13.784 8.630 -11.448 1.00 39.06 91 CYS A CA 1
ATOM 723 C C . CYS A 1 91 ? -13.920 8.788 -9.914 1.00 39.06 91 CYS A C 1
ATOM 725 O O . CYS A 1 91 ? -14.065 7.788 -9.212 1.00 39.06 91 CYS A O 1
ATOM 727 N N . ASP A 1 92 ? -13.882 10.027 -9.413 1.00 43.59 92 ASP A N 1
ATOM 728 C CA . ASP A 1 92 ? -14.020 10.457 -8.003 1.00 43.59 92 ASP A CA 1
ATOM 729 C C . ASP A 1 92 ? -12.878 10.117 -7.021 1.00 43.59 92 ASP A C 1
ATOM 731 O O . ASP A 1 92 ? -13.003 9.196 -6.208 1.00 43.59 92 ASP A O 1
ATOM 735 N N . ARG A 1 93 ? -11.780 10.904 -6.985 1.00 52.50 93 ARG A N 1
ATOM 736 C CA . ARG A 1 93 ? -10.774 10.802 -5.895 1.00 52.50 93 ARG A CA 1
ATOM 737 C C . ARG A 1 93 ? -10.115 12.109 -5.441 1.00 52.50 93 ARG A C 1
ATOM 739 O O . ARG A 1 93 ? -9.921 13.051 -6.200 1.00 52.50 93 ARG A O 1
ATOM 746 N N . VAL A 1 94 ? -9.715 12.086 -4.163 1.00 50.47 94 VAL A N 1
ATOM 747 C CA . VAL A 1 94 ? -8.874 13.068 -3.456 1.00 50.47 94 VAL A CA 1
ATOM 748 C C . VAL A 1 94 ? -7.395 12.774 -3.742 1.00 50.47 94 VAL A C 1
ATOM 750 O O . VAL A 1 94 ? -6.918 11.673 -3.459 1.00 50.47 94 VAL A O 1
ATOM 753 N N . SER A 1 95 ? -6.656 13.759 -4.256 1.00 50.16 95 SER A N 1
ATOM 754 C CA . SER A 1 95 ? -5.227 13.631 -4.585 1.00 50.16 95 SER A CA 1
ATOM 755 C C . SER A 1 95 ? -4.318 13.857 -3.369 1.00 50.16 95 SER A C 1
ATOM 757 O O . SER A 1 95 ? -4.363 14.913 -2.735 1.00 50.16 95 SER A O 1
ATOM 759 N N . LEU A 1 96 ? -3.411 12.915 -3.077 1.00 50.03 96 LEU A N 1
ATOM 760 C CA . LEU A 1 96 ? -2.456 13.019 -1.956 1.00 50.03 96 LEU A CA 1
ATOM 761 C C . LEU A 1 96 ? -1.369 14.082 -2.116 1.00 50.03 96 LEU A C 1
ATOM 763 O O . LEU A 1 96 ? -0.775 14.473 -1.109 1.00 50.03 96 LEU A O 1
ATOM 767 N N . LYS A 1 97 ? -1.150 14.609 -3.332 1.00 48.66 97 LYS A N 1
ATOM 768 C CA . LYS A 1 97 ? -0.210 15.725 -3.571 1.00 48.66 97 LYS A CA 1
ATOM 769 C C . LYS A 1 97 ? -0.483 16.925 -2.649 1.00 48.66 97 LYS A C 1
ATOM 771 O O . LYS A 1 97 ? 0.432 17.687 -2.354 1.00 48.66 97 LYS A O 1
ATOM 776 N N . PHE A 1 98 ? -1.719 17.071 -2.164 1.00 42.16 98 PHE A N 1
ATOM 777 C CA . PHE A 1 98 ? -2.123 18.147 -1.263 1.00 42.16 98 PHE A CA 1
ATOM 778 C C . PHE A 1 98 ? -1.866 17.887 0.229 1.00 42.16 98 PHE A C 1
ATOM 780 O O . PHE A 1 98 ? -1.699 18.854 0.962 1.00 42.16 98 PHE A O 1
ATOM 787 N N . LEU A 1 99 ? -1.802 16.641 0.715 1.00 41.62 99 LEU A N 1
ATOM 788 C CA . LEU A 1 99 ? -1.825 16.383 2.168 1.00 41.62 99 LEU A CA 1
ATOM 789 C C . LEU A 1 99 ? -0.438 16.356 2.826 1.00 41.62 99 LEU A C 1
ATOM 791 O O . LEU A 1 99 ? -0.306 16.813 3.958 1.00 41.62 99 LEU A O 1
ATOM 795 N N . LEU A 1 100 ? 0.612 15.927 2.118 1.00 41.62 100 LEU A N 1
ATOM 796 C CA . LEU A 1 100 ? 1.985 15.975 2.650 1.00 41.62 100 LEU A CA 1
ATOM 797 C C . LEU A 1 100 ? 2.545 17.406 2.733 1.00 41.62 100 LEU A C 1
ATOM 799 O O . LEU A 1 100 ? 3.384 17.686 3.583 1.00 41.62 100 LEU 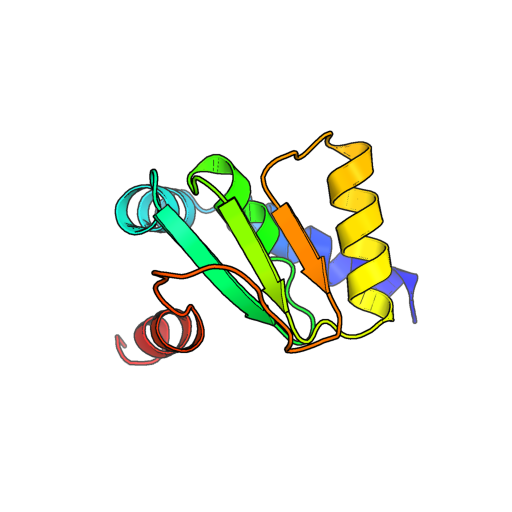A O 1
ATOM 803 N N . LYS A 1 101 ? 2.029 18.344 1.926 1.00 38.91 101 LYS A N 1
ATOM 804 C CA . LYS A 1 101 ? 2.412 19.764 2.007 1.00 38.91 101 LYS A CA 1
ATOM 805 C C . LYS A 1 101 ? 1.842 20.459 3.253 1.00 38.91 101 LYS A C 1
ATOM 807 O O . LYS A 1 101 ? 2.417 21.436 3.715 1.00 38.91 101 LYS A O 1
ATOM 812 N N . VAL A 1 102 ? 0.752 19.937 3.829 1.00 42.62 102 VAL A N 1
ATOM 813 C CA . VAL A 1 102 ? 0.121 20.503 5.035 1.00 42.62 102 VAL A CA 1
ATOM 814 C C . VAL A 1 102 ? 0.961 20.241 6.290 1.00 42.62 102 VAL A C 1
ATOM 816 O O . VAL A 1 102 ? 1.002 21.102 7.159 1.00 42.62 102 VAL A O 1
ATOM 819 N N . LYS A 1 103 ? 1.711 19.130 6.375 1.00 38.81 103 LYS A N 1
ATOM 820 C CA . LYS A 1 103 ? 2.577 18.858 7.542 1.00 38.81 103 LYS A CA 1
ATOM 821 C C . LYS A 1 103 ? 3.801 19.791 7.617 1.00 38.81 103 LYS A C 1
ATOM 823 O O . LYS A 1 103 ? 4.313 20.009 8.704 1.00 38.81 103 LYS A O 1
ATOM 828 N N . ASN A 1 104 ? 4.209 20.400 6.498 1.00 36.72 104 ASN A N 1
ATOM 829 C CA . ASN A 1 104 ? 5.318 21.365 6.447 1.00 36.72 104 ASN A CA 1
ATOM 830 C C . ASN A 1 104 ? 4.887 22.833 6.649 1.00 36.72 104 ASN A C 1
ATOM 832 O O . ASN A 1 104 ? 5.742 23.709 6.639 1.00 36.72 104 ASN A O 1
ATOM 836 N N . ASN A 1 105 ? 3.588 23.110 6.819 1.00 31.89 105 ASN A N 1
ATOM 837 C CA . ASN A 1 105 ? 3.051 24.457 7.074 1.00 31.89 105 ASN A CA 1
ATOM 838 C C . ASN A 1 105 ? 2.369 24.583 8.449 1.00 31.89 105 ASN A C 1
ATOM 840 O O . ASN A 1 105 ? 1.693 25.573 8.713 1.00 31.89 105 ASN A O 1
ATOM 844 N N 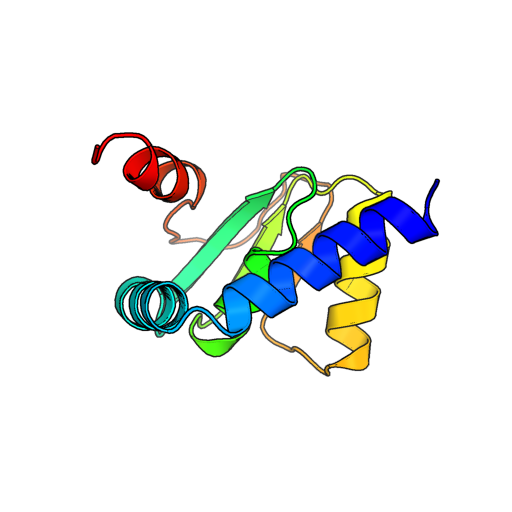. VAL A 1 106 ? 2.524 23.579 9.315 1.00 41.62 106 VAL A N 1
ATOM 845 C CA . VAL A 1 106 ? 2.130 23.659 10.725 1.00 41.62 106 VAL A CA 1
ATOM 846 C C . VAL A 1 106 ? 3.393 23.436 11.554 1.00 41.62 106 VAL A C 1
ATOM 848 O O . VAL A 1 106 ? 3.670 22.339 12.033 1.00 41.62 106 VAL A O 1
ATOM 851 N N . SER A 1 107 ? 4.218 24.477 11.621 1.00 37.34 107 SER A N 1
ATOM 852 C CA . SER A 1 107 ? 5.289 24.679 12.602 1.00 37.34 107 SER A CA 1
ATOM 853 C C . SER A 1 107 ? 5.172 26.101 13.120 1.00 37.34 107 SER A C 1
ATOM 855 O O . SER A 1 107 ? 4.860 26.982 12.286 1.00 37.34 107 SER A O 1
#

Organism: NCBI:txid637853

Sequence (107 aa):
MHAVCSRSAIYHLNELAEDRQFDQFLKQKFTGKSVICIDDGSLIGLMLAKYAKVVEIIRMNPHFLEITLGYITTNAIRNVYASQDENYAICDRVSLKFLLKVKNNVS